Protein AF-A0AAD9IRI0-F1 (afdb_monomer)

Secondary structure (DSSP, 8-state):
--EEEEEEEEEEETTEEEEEEEEESS--EEEEEEEETTSS-EEEEEEEP-------SSS---EEEEEEEEE-S-TT-SEEEEEEEEEETTEEEEEEEEEEE--SS--------------

pLDDT: mean 76.03, std 18.6, range [31.56, 94.25]

Foldseek 3Di:
DKDQPDDWDWDDDQQKIKTWGWI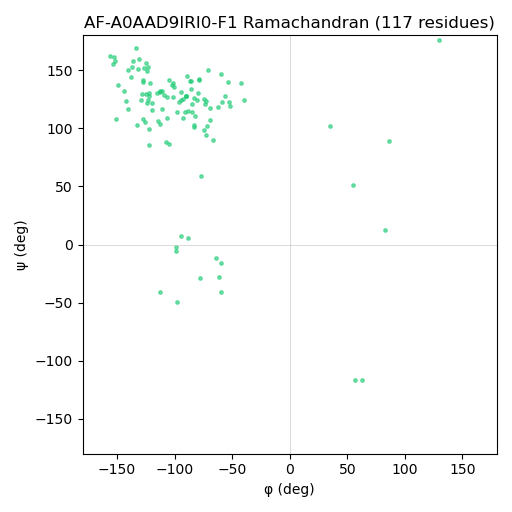WDLFFWKKKKKDQPPDPQIDIDIGGQDDDDDDDPDDDTDIGTDIDMDGHSDSPGQKMKMKMWTDDVPDTDDIDIFIDGDDVPDDDDDTDDDPDDDD

Nearest PDB structures (foldseek):
  8oe0-assembly1_D  TM=6.753E-01  e=1.415E+00  Mus musculus
  7qfa-assembly1_A  TM=5.505E-01  e=4.635E-01  Homo sapiens
  2eef-assembly1_A  TM=4.971E-01  e=8.316E-01  Homo sapiens
  8odz-assembly1_D  TM=5.756E-01  e=2.977E+00  Mus musculus
  6ugk-assembly1_A  TM=3.706E-01  e=2.977E+00  Homo sapiens

Radius of gyration: 15.08 Å; Cα contacts (8 Å, |Δi|>4): 234; chains: 1; bounding box: 39×26×45 Å

Solvent-accessible surface area (backbone atoms only — not comparable to full-atom values): 7356 Å² total; per-residue (Å²): 133,63,44,70,79,40,81,71,49,76,41,82,55,80,61,28,34,40,34,40,43,37,33,36,43,84,60,44,35,32,40,41,36,31,25,39,65,96,59,92,53,62,39,76,46,77,47,73,49,83,85,73,92,75,86,59,88,82,88,64,78,47,70,48,78,50,76,50,77,47,78,47,67,56,65,82,46,61,36,36,35,36,37,38,36,38,19,42,82,90,44,78,74,49,72,52,76,47,70,45,77,50,60,96,68,84,77,88,80,79,85,70,88,77,87,75,88,79,133

Organism: NCBI:txid53620

Structure (mmCIF, N/CA/C/O backbone):
data_AF-A0AAD9IRI0-F1
#
_entry.id   AF-A0AAD9IRI0-F1
#
loop_
_atom_site.group_PDB
_atom_site.id
_atom_site.type_symbol
_atom_site.label_atom_id
_atom_site.label_alt_id
_atom_site.label_comp_id
_atom_site.label_asym_id
_atom_site.label_entity_id
_atom_site.label_seq_id
_atom_site.pdbx_PDB_ins_code
_atom_site.Cartn_x
_atom_site.Cartn_y
_atom_site.Cartn_z
_atom_site.occupancy
_atom_site.B_iso_or_equiv
_atom_site.auth_seq_id
_atom_site.auth_comp_id
_atom_site.auth_asym_id
_atom_site.auth_atom_id
_atom_site.pdbx_PDB_model_num
ATOM 1 N N . ILE A 1 1 ? 17.630 6.047 -11.409 1.00 59.53 1 ILE A N 1
ATOM 2 C CA . ILE A 1 1 ? 17.131 6.269 -10.040 1.00 59.53 1 ILE A CA 1
ATOM 3 C C . ILE A 1 1 ? 15.657 5.972 -10.134 1.00 59.53 1 ILE A C 1
ATOM 5 O O . ILE A 1 1 ? 14.980 6.664 -10.890 1.00 59.53 1 ILE A O 1
ATOM 9 N N . ASP A 1 2 ? 15.252 4.872 -9.516 1.00 68.31 2 ASP A N 1
ATOM 10 C CA . ASP A 1 2 ? 13.871 4.403 -9.490 1.00 68.31 2 ASP A CA 1
ATOM 11 C C . ASP A 1 2 ? 13.214 5.030 -8.275 1.00 68.31 2 ASP A C 1
ATOM 13 O O . ASP A 1 2 ? 13.792 4.998 -7.187 1.00 68.31 2 ASP A O 1
ATOM 17 N N . ASP A 1 3 ? 12.070 5.671 -8.476 1.00 77.44 3 ASP A N 1
ATOM 18 C CA . ASP A 1 3 ? 11.540 6.568 -7.457 1.00 77.44 3 ASP A CA 1
ATOM 19 C C . ASP A 1 3 ? 10.021 6.707 -7.528 1.00 77.44 3 ASP A C 1
ATOM 21 O O . ASP A 1 3 ? 9.392 6.542 -8.586 1.00 77.44 3 ASP A O 1
ATOM 25 N N . PHE A 1 4 ? 9.448 7.063 -6.383 1.00 72.44 4 PHE A N 1
ATOM 26 C CA . PHE A 1 4 ? 8.132 7.667 -6.308 1.00 72.44 4 PHE A CA 1
ATOM 27 C C . PHE A 1 4 ? 8.266 9.113 -6.780 1.00 72.44 4 PHE A C 1
ATOM 29 O O . PHE A 1 4 ? 8.674 9.997 -6.036 1.00 72.44 4 PHE A O 1
ATOM 36 N N . ASN A 1 5 ? 7.919 9.365 -8.043 1.00 76.69 5 ASN A N 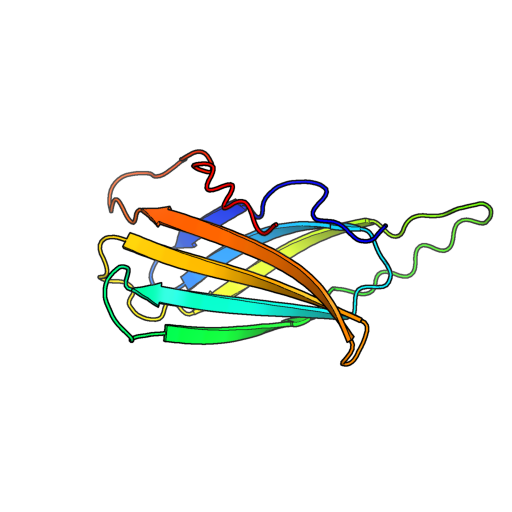1
ATOM 37 C CA . ASN A 1 5 ? 7.943 10.721 -8.594 1.00 76.69 5 ASN A CA 1
ATOM 38 C C . ASN A 1 5 ? 6.965 11.648 -7.842 1.00 76.69 5 ASN A C 1
ATOM 40 O O . ASN A 1 5 ? 7.153 12.864 -7.827 1.00 76.69 5 ASN A O 1
ATOM 44 N N . GLN A 1 6 ? 5.901 11.070 -7.273 1.00 80.69 6 GLN A N 1
ATOM 45 C CA . GLN A 1 6 ? 4.991 11.680 -6.304 1.00 80.69 6 GLN A CA 1
ATOM 46 C C . GLN A 1 6 ? 4.629 10.636 -5.242 1.00 80.69 6 GLN A C 1
ATOM 48 O O . GLN A 1 6 ? 4.562 9.441 -5.554 1.00 80.69 6 GLN A O 1
ATOM 53 N N . ASP A 1 7 ? 4.349 11.095 -4.020 1.00 82.19 7 ASP A N 1
ATOM 54 C CA . ASP A 1 7 ? 3.823 10.239 -2.955 1.00 82.19 7 ASP A CA 1
ATOM 55 C C . ASP A 1 7 ? 2.556 9.504 -3.436 1.00 82.19 7 ASP A C 1
ATOM 57 O O . ASP A 1 7 ? 1.709 10.111 -4.104 1.00 82.19 7 ASP A O 1
ATOM 61 N N . PRO A 1 8 ? 2.380 8.215 -3.095 1.00 85.81 8 PRO A N 1
ATOM 62 C CA . PRO A 1 8 ? 1.156 7.495 -3.420 1.00 85.81 8 PRO A CA 1
ATOM 63 C C . PRO A 1 8 ? -0.083 8.169 -2.814 1.00 85.81 8 PRO A C 1
ATOM 65 O O . PRO A 1 8 ? -0.206 8.309 -1.597 1.00 85.81 8 PRO A O 1
ATOM 68 N N . GLU A 1 9 ? -1.049 8.539 -3.655 1.00 89.25 9 GLU A N 1
ATOM 69 C CA . GLU A 1 9 ? -2.314 9.102 -3.175 1.00 89.25 9 GLU A CA 1
ATOM 70 C C . GLU A 1 9 ? -3.284 7.970 -2.830 1.00 89.25 9 GLU A C 1
ATOM 72 O O . GLU A 1 9 ? -3.753 7.255 -3.719 1.00 89.25 9 GLU A O 1
ATOM 77 N N . VAL A 1 10 ? -3.632 7.830 -1.550 1.00 88.94 10 VAL A N 1
ATOM 78 C CA . VAL A 1 10 ? -4.577 6.813 -1.069 1.00 88.94 10 VAL A CA 1
ATOM 79 C C . VAL A 1 10 ? -5.953 7.427 -0.828 1.00 88.94 10 VAL A C 1
ATOM 81 O O . VAL A 1 10 ? -6.102 8.390 -0.075 1.00 88.94 10 VAL A O 1
ATOM 84 N N . LYS A 1 11 ? -6.988 6.834 -1.427 1.00 88.94 11 LYS A N 1
ATOM 85 C CA . LYS A 1 11 ? -8.396 7.189 -1.221 1.00 88.94 11 LYS A CA 1
ATOM 86 C C . LYS A 1 11 ? -9.175 5.973 -0.750 1.00 88.94 11 LYS A C 1
ATOM 88 O O . LYS A 1 11 ? -9.213 4.946 -1.419 1.00 88.94 11 LYS A O 1
ATOM 93 N N . ILE A 1 12 ? -9.837 6.105 0.391 1.00 88.06 12 ILE A N 1
ATOM 94 C CA . ILE A 1 12 ? -10.667 5.042 0.957 1.00 88.06 12 ILE A CA 1
ATOM 95 C C . ILE A 1 12 ? -12.054 5.076 0.312 1.00 88.06 12 ILE A C 1
ATOM 97 O O . ILE A 1 12 ? -12.718 6.114 0.316 1.00 88.06 12 ILE A O 1
ATOM 101 N N . LYS A 1 13 ? -12.501 3.941 -0.231 1.00 85.75 13 LYS A N 1
ATOM 102 C CA . LYS A 1 13 ? -13.836 3.760 -0.809 1.00 85.75 13 LYS A CA 1
ATOM 103 C C . LYS A 1 13 ? -14.458 2.465 -0.302 1.00 85.75 13 LYS A C 1
ATOM 105 O O . LYS A 1 13 ? -14.137 1.380 -0.780 1.00 85.75 13 LYS A O 1
ATOM 110 N N . GLY A 1 14 ? -15.382 2.594 0.648 1.00 85.06 14 GLY A N 1
ATOM 111 C CA . GLY A 1 14 ? -16.058 1.447 1.251 1.00 85.06 14 GLY A CA 1
ATOM 112 C C . GLY A 1 14 ? -15.071 0.540 1.986 1.00 85.06 14 GLY A C 1
ATOM 113 O O . GLY A 1 14 ? -14.449 0.959 2.958 1.00 85.06 14 GLY A O 1
ATOM 114 N N . ASP A 1 15 ? -14.938 -0.694 1.513 1.00 87.38 15 ASP A N 1
ATOM 115 C CA . ASP A 1 15 ? -14.062 -1.738 2.051 1.00 87.38 15 ASP A CA 1
ATOM 116 C C . ASP A 1 15 ? -12.684 -1.811 1.366 1.00 87.38 15 ASP A C 1
ATOM 118 O 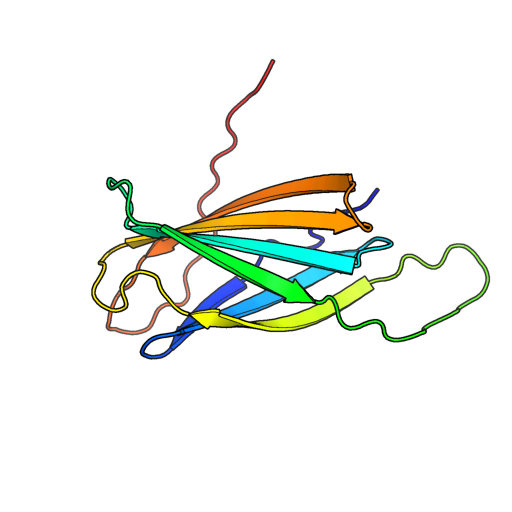O . ASP A 1 15 ? -11.900 -2.723 1.641 1.00 87.38 15 ASP A O 1
ATOM 122 N N . LYS A 1 16 ? -12.369 -0.856 0.479 1.00 90.50 16 LYS A N 1
ATOM 123 C CA . LYS A 1 16 ? -11.143 -0.844 -0.332 1.00 90.50 16 LYS A CA 1
ATOM 124 C C . LYS A 1 16 ? -10.415 0.496 -0.283 1.00 90.50 16 LYS A C 1
ATOM 126 O O . LYS A 1 16 ? -11.001 1.543 -0.001 1.00 90.50 16 LYS A O 1
ATOM 131 N N . ALA A 1 17 ? -9.131 0.460 -0.620 1.00 90.62 17 ALA A N 1
ATOM 132 C CA . ALA A 1 17 ? -8.319 1.629 -0.931 1.00 90.62 17 ALA A CA 1
ATOM 133 C C . ALA A 1 17 ? -8.051 1.689 -2.438 1.00 90.62 17 ALA A C 1
ATOM 135 O O . ALA A 1 17 ? -7.547 0.734 -3.028 1.00 90.62 17 ALA A O 1
ATOM 136 N N . GLU A 1 18 ? -8.360 2.825 -3.055 1.00 92.75 18 GLU A N 1
ATOM 137 C CA . GLU A 1 18 ? -7.839 3.199 -4.366 1.00 92.75 18 GLU A CA 1
ATOM 138 C C . GLU A 1 18 ? -6.540 3.975 -4.181 1.00 92.75 18 GLU A C 1
ATOM 140 O O . GLU A 1 18 ? -6.498 4.953 -3.436 1.00 92.75 18 GLU A O 1
ATOM 145 N N . ILE A 1 19 ? -5.489 3.546 -4.868 1.00 91.69 19 ILE A N 1
ATOM 146 C CA . ILE A 1 19 ? -4.151 4.110 -4.731 1.00 91.69 19 ILE A CA 1
ATOM 147 C C . ILE A 1 19 ? -3.682 4.564 -6.103 1.00 91.69 19 ILE A C 1
ATOM 149 O O . ILE A 1 19 ? -3.632 3.762 -7.039 1.00 91.69 19 ILE A O 1
ATOM 153 N N . LYS A 1 20 ? -3.362 5.852 -6.233 1.00 90.62 20 LYS A N 1
ATOM 154 C CA . LYS A 1 20 ? -2.747 6.400 -7.440 1.00 90.62 20 LYS A CA 1
ATOM 155 C C . LYS A 1 20 ? -1.232 6.381 -7.277 1.00 90.62 20 LYS A C 1
ATOM 157 O O . LYS A 1 20 ? -0.702 6.946 -6.325 1.00 90.62 20 LYS A O 1
ATOM 162 N N . PHE A 1 21 ? -0.554 5.753 -8.228 1.00 88.25 21 PHE A N 1
ATOM 163 C CA . PHE A 1 21 ? 0.899 5.694 -8.286 1.00 88.25 21 PHE A CA 1
ATOM 164 C C . PHE A 1 21 ? 1.412 6.550 -9.435 1.00 88.25 21 PHE A C 1
ATOM 166 O O . PHE A 1 21 ? 0.988 6.365 -10.576 1.00 88.25 21 PHE A O 1
ATOM 173 N N . HIS A 1 22 ? 2.367 7.430 -9.134 1.00 87.44 22 HIS A N 1
ATOM 174 C CA . HIS A 1 22 ? 3.170 8.129 -10.128 1.00 87.44 22 HIS A CA 1
ATOM 175 C C . HIS A 1 22 ? 4.650 7.826 -9.868 1.00 87.44 22 HIS A C 1
ATOM 177 O O . HIS A 1 22 ? 5.263 8.379 -8.958 1.00 87.44 22 HIS A O 1
ATOM 183 N N . ILE A 1 23 ? 5.211 6.888 -10.631 1.00 85.44 23 ILE A N 1
ATOM 184 C CA . ILE A 1 23 ? 6.510 6.254 -10.341 1.00 85.44 23 ILE A CA 1
ATOM 185 C C . ILE A 1 23 ? 7.372 6.146 -11.599 1.00 85.44 2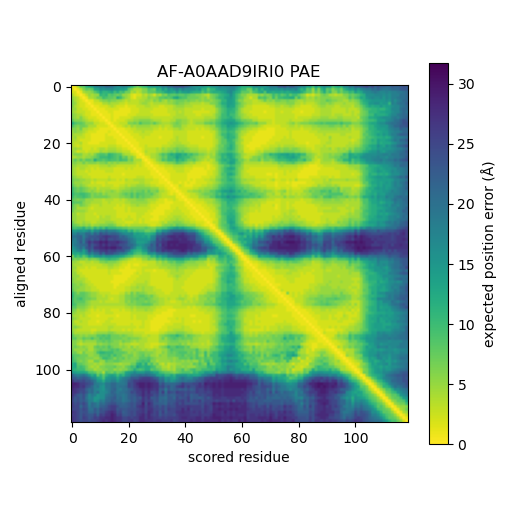3 ILE A C 1
ATOM 187 O O . ILE A 1 23 ? 6.851 6.143 -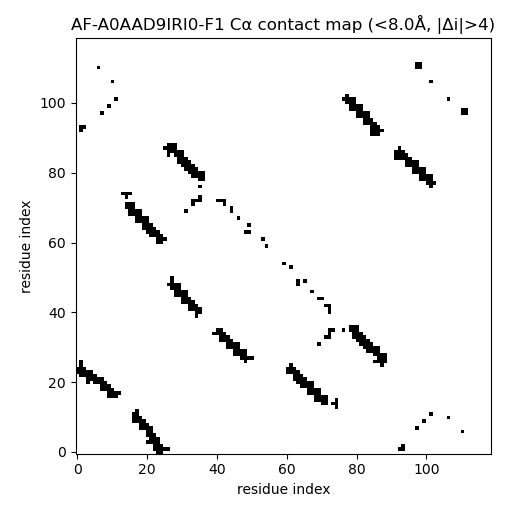12.718 1.00 85.44 23 ILE A O 1
ATOM 191 N N . SER A 1 24 ? 8.688 6.024 -11.433 1.00 82.06 24 SER A N 1
ATOM 192 C CA . SER A 1 24 ? 9.616 5.770 -12.540 1.00 82.06 24 SER A CA 1
ATOM 193 C C . SER A 1 24 ? 10.597 4.633 -12.258 1.00 82.06 24 SER A C 1
ATOM 195 O O . SER A 1 24 ? 10.926 4.363 -11.106 1.00 82.06 24 SER A O 1
ATOM 197 N N . GLY A 1 25 ? 11.041 3.954 -13.323 1.00 76.19 25 GLY A N 1
ATOM 198 C CA . GLY A 1 25 ? 12.022 2.862 -13.254 1.00 76.19 25 GLY A CA 1
ATOM 199 C C . GLY A 1 25 ? 11.598 1.585 -13.993 1.00 76.19 25 GLY A C 1
ATOM 200 O O . GLY A 1 25 ? 10.475 1.513 -14.504 1.00 76.19 25 GLY A O 1
ATOM 201 N N . PRO A 1 26 ? 12.455 0.551 -14.066 1.00 72.88 26 PRO A N 1
ATOM 202 C CA . PRO A 1 26 ? 12.131 -0.763 -14.624 1.00 72.88 26 PRO A CA 1
ATOM 203 C C . PRO A 1 26 ? 11.299 -1.590 -13.625 1.00 72.88 26 PRO A C 1
ATOM 205 O O . PRO A 1 26 ? 11.681 -2.658 -13.177 1.00 72.88 26 PRO A O 1
ATOM 208 N N . LEU A 1 27 ? 10.142 -1.070 -13.227 1.00 80.19 27 LEU A N 1
ATOM 209 C CA . LEU A 1 27 ? 9.348 -1.635 -12.138 1.00 80.19 27 LEU A CA 1
ATOM 210 C C . LEU A 1 27 ? 8.428 -2.751 -12.624 1.00 80.19 27 LEU A C 1
ATOM 212 O O . LEU A 1 27 ? 7.787 -2.639 -13.671 1.00 80.19 27 LEU A O 1
ATOM 216 N N . THR A 1 28 ? 8.305 -3.803 -11.816 1.00 81.88 28 THR A N 1
ATOM 217 C CA . THR A 1 28 ? 7.451 -4.961 -12.131 1.00 81.88 28 THR A CA 1
ATOM 218 C C . THR A 1 28 ? 6.258 -5.074 -11.190 1.00 81.88 28 THR A C 1
ATOM 220 O O . THR A 1 28 ? 5.139 -5.361 -11.628 1.00 81.88 28 THR A O 1
ATOM 223 N N . ARG A 1 29 ? 6.464 -4.822 -9.894 1.00 89.00 29 ARG A N 1
ATOM 224 C CA . ARG A 1 29 ? 5.416 -4.920 -8.875 1.00 89.00 29 ARG A CA 1
ATOM 225 C C . ARG A 1 29 ? 5.661 -3.978 -7.707 1.00 89.00 29 ARG A C 1
ATOM 227 O O . ARG A 1 29 ? 6.792 -3.590 -7.422 1.00 89.00 29 ARG A O 1
ATOM 234 N N . ILE A 1 30 ? 4.578 -3.675 -7.009 1.00 90.06 30 ILE A N 1
ATOM 235 C CA . ILE A 1 30 ? 4.567 -2.931 -5.756 1.00 90.06 30 ILE A CA 1
ATOM 236 C C . ILE A 1 30 ? 3.899 -3.824 -4.718 1.00 90.06 30 ILE A C 1
ATOM 238 O O . ILE A 1 30 ? 2.801 -4.327 -4.959 1.00 90.06 30 ILE A O 1
ATOM 242 N N . LYS A 1 31 ? 4.544 -4.040 -3.574 1.00 93.19 31 LYS A N 1
ATOM 243 C CA . LYS A 1 31 ? 3.848 -4.576 -2.404 1.00 93.19 31 LYS A CA 1
ATOM 244 C C . LYS A 1 31 ? 3.228 -3.416 -1.645 1.00 93.19 31 LYS A C 1
ATOM 246 O O . LYS A 1 31 ? 3.884 -2.398 -1.438 1.00 93.19 31 LYS A O 1
ATOM 251 N N . VAL A 1 32 ? 1.974 -3.585 -1.263 1.00 93.31 32 VAL A N 1
ATOM 252 C CA . VAL A 1 32 ? 1.221 -2.640 -0.449 1.00 93.31 32 VAL A CA 1
ATOM 253 C C . VAL A 1 32 ? 0.816 -3.375 0.810 1.00 93.31 32 VAL A C 1
ATOM 255 O O . VAL A 1 32 ? 0.055 -4.335 0.741 1.00 93.31 32 VAL A O 1
ATOM 258 N N . GLU A 1 33 ? 1.320 -2.946 1.952 1.00 93.31 33 GLU A N 1
ATOM 259 C CA . GLU A 1 33 ? 0.817 -3.389 3.247 1.00 93.31 33 GLU A CA 1
ATOM 260 C C . GLU A 1 33 ? -0.061 -2.295 3.815 1.00 93.31 33 GLU A C 1
ATOM 262 O O . GLU A 1 33 ? 0.275 -1.116 3.718 1.00 93.31 33 GLU A O 1
ATOM 267 N N . ASN A 1 34 ? -1.193 -2.681 4.389 1.00 91.69 34 ASN A N 1
ATOM 268 C CA . ASN A 1 34 ? -1.985 -1.773 5.189 1.00 91.69 34 ASN A CA 1
ATOM 269 C C . ASN A 1 34 ? -2.302 -2.391 6.548 1.00 91.69 34 ASN A C 1
ATOM 271 O O . ASN A 1 34 ? -2.745 -3.535 6.633 1.00 91.69 34 ASN A O 1
ATOM 275 N N . CYS A 1 35 ? -2.039 -1.618 7.597 1.00 90.88 35 CYS A N 1
ATOM 276 C CA . CYS A 1 35 ? -2.153 -2.023 8.991 1.00 90.88 35 CYS A CA 1
ATOM 277 C C . CYS A 1 35 ? -3.079 -1.082 9.756 1.00 90.88 35 CYS A C 1
ATOM 279 O O . CYS A 1 35 ? -3.117 0.118 9.477 1.00 90.88 35 CYS A O 1
ATOM 281 N N . VAL A 1 36 ? -3.770 -1.592 10.774 1.00 89.31 36 VAL A N 1
ATOM 282 C CA . VAL A 1 36 ? -4.460 -0.725 11.740 1.00 89.31 36 VAL A CA 1
ATOM 283 C C . VAL A 1 36 ? -3.417 -0.083 12.653 1.00 89.31 36 VAL A C 1
ATOM 285 O O . VAL A 1 36 ? -2.673 -0.790 13.335 1.00 89.31 36 VAL A O 1
ATOM 288 N N . GLU A 1 37 ? -3.365 1.255 12.668 1.00 84.38 37 GLU A N 1
ATOM 289 C CA . GLU A 1 37 ? -2.377 2.009 13.456 1.00 84.38 37 GLU A CA 1
ATOM 290 C C . GLU A 1 37 ? -2.453 1.615 14.942 1.00 84.38 37 GLU A C 1
ATOM 292 O O . GLU A 1 37 ? -3.524 1.652 15.551 1.00 84.38 37 GLU A O 1
ATOM 297 N N . GLY A 1 38 ? -1.306 1.251 15.527 1.00 82.00 38 GLY A N 1
ATOM 298 C CA . GLY A 1 38 ? -1.210 0.831 16.930 1.00 82.00 38 GLY A CA 1
ATOM 299 C C . GLY A 1 38 ? -1.558 -0.638 17.192 1.00 82.00 38 GLY A C 1
ATOM 300 O O . GLY A 1 38 ? -1.724 -1.012 18.351 1.00 82.00 38 GLY A O 1
ATOM 301 N N . THR A 1 39 ? -1.670 -1.470 16.151 1.00 86.94 39 THR A N 1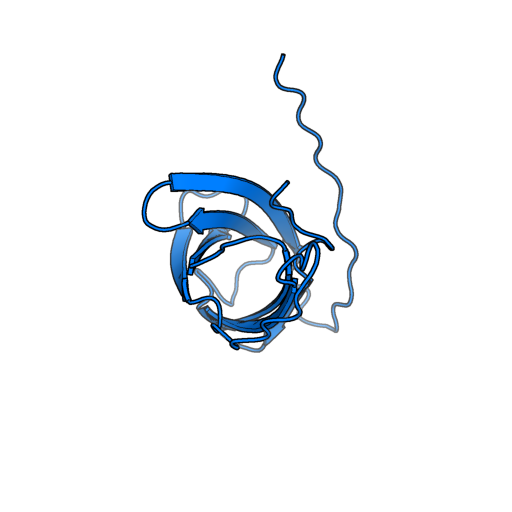
ATOM 302 C CA . THR A 1 39 ? -1.893 -2.921 16.272 1.00 86.94 39 THR A CA 1
ATOM 303 C C . THR A 1 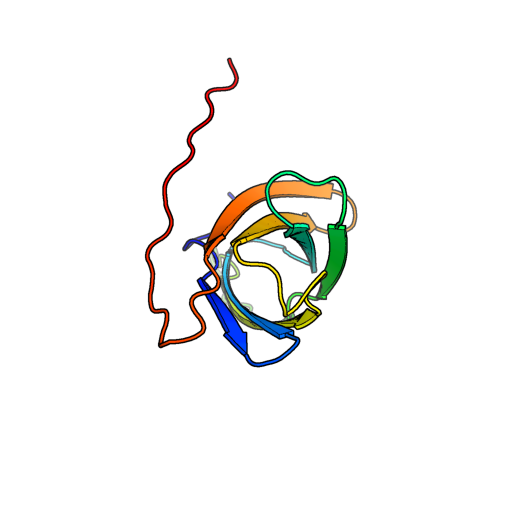39 ? -0.954 -3.711 15.354 1.00 86.94 39 THR A C 1
ATOM 305 O O . THR A 1 39 ? -0.337 -3.140 14.460 1.00 86.94 39 THR A O 1
ATOM 308 N N . GLU A 1 40 ? -0.907 -5.033 15.529 1.00 87.75 40 GLU A N 1
ATOM 309 C CA . GLU A 1 40 ? -0.202 -5.967 14.631 1.00 87.75 40 GLU A CA 1
ATOM 310 C C . GLU A 1 40 ? -1.083 -6.459 13.462 1.00 87.75 40 GLU A C 1
ATOM 312 O O . GLU A 1 40 ? -0.690 -7.339 12.698 1.00 87.75 40 GLU A O 1
ATOM 317 N N . THR A 1 41 ? -2.301 -5.925 13.317 1.00 90.62 41 THR A N 1
ATOM 318 C CA . THR A 1 41 ? -3.245 -6.384 12.290 1.00 90.62 41 THR A CA 1
ATOM 319 C C . THR A 1 41 ? -2.915 -5.722 10.958 1.00 90.62 41 THR A C 1
ATOM 321 O O . THR A 1 41 ? -3.143 -4.520 10.799 1.00 90.62 41 THR A O 1
ATOM 324 N N . CYS A 1 42 ? -2.426 -6.512 10.001 1.00 92.38 42 CYS A N 1
ATOM 325 C CA . CYS A 1 42 ? -2.008 -6.053 8.678 1.00 92.38 42 CYS A CA 1
ATOM 326 C C . CYS A 1 42 ? -2.491 -6.991 7.566 1.00 92.38 42 CYS A C 1
ATOM 328 O O . CYS A 1 42 ? -2.636 -8.197 7.771 1.00 92.38 42 CYS A O 1
ATOM 330 N N . VAL A 1 43 ? -2.679 -6.446 6.364 1.00 93.38 43 VAL A N 1
ATOM 331 C CA . VAL A 1 43 ? -2.818 -7.227 5.130 1.00 93.38 43 VAL A CA 1
ATOM 332 C C . VAL A 1 43 ? -1.828 -6.717 4.092 1.00 93.38 43 VAL A C 1
ATOM 334 O O . VAL A 1 43 ? -1.619 -5.511 3.960 1.00 93.38 43 VAL A O 1
ATOM 337 N N . THR A 1 44 ? -1.220 -7.639 3.350 1.00 94.06 44 THR A N 1
ATOM 338 C CA . THR A 1 44 ? -0.286 -7.319 2.270 1.00 94.06 44 THR A CA 1
ATOM 339 C C . THR A 1 44 ? -0.857 -7.768 0.935 1.00 94.06 44 THR A C 1
ATOM 341 O O . THR A 1 44 ? -1.238 -8.925 0.766 1.00 94.06 44 THR A O 1
ATOM 344 N N . GLU A 1 45 ? -0.841 -6.874 -0.045 1.00 94.25 45 GLU A N 1
ATOM 345 C CA . GLU A 1 45 ? -1.231 -7.152 -1.419 1.00 94.25 45 GLU A CA 1
ATOM 346 C C . GLU A 1 45 ? -0.111 -6.820 -2.400 1.00 94.25 45 GLU A C 1
ATOM 348 O O . GLU A 1 45 ? 0.753 -5.980 -2.150 1.00 94.25 45 GLU A O 1
ATOM 353 N N . THR A 1 46 ? -0.110 -7.509 -3.541 1.00 93.69 46 THR A N 1
ATOM 354 C CA . THR A 1 46 ? 0.850 -7.262 -4.620 1.00 93.69 46 THR A CA 1
ATOM 355 C C . THR A 1 46 ? 0.139 -6.647 -5.814 1.00 93.69 46 THR A C 1
ATOM 357 O O . THR A 1 46 ? -0.681 -7.291 -6.466 1.00 93.69 46 THR A O 1
ATOM 360 N N . VAL A 1 47 ? 0.515 -5.416 -6.142 1.00 91.44 47 VAL A N 1
ATOM 361 C CA . VAL A 1 47 ? 0.049 -4.676 -7.311 1.00 91.44 47 VAL A CA 1
ATOM 362 C C . VAL A 1 47 ? 1.041 -4.884 -8.451 1.00 91.44 47 VAL A C 1
ATOM 364 O O . VAL A 1 47 ? 2.231 -4.603 -8.313 1.00 91.44 47 VAL A O 1
ATOM 367 N N . LYS A 1 48 ? 0.566 -5.371 -9.600 1.00 90.88 48 LYS A N 1
ATOM 368 C CA . LYS A 1 48 ? 1.388 -5.469 -10.815 1.00 90.88 48 LYS A CA 1
ATOM 369 C C . LYS A 1 48 ? 1.467 -4.105 -11.493 1.00 90.88 48 LYS A C 1
ATOM 371 O O . LYS A 1 48 ? 0.433 -3.482 -11.729 1.00 90.88 48 LYS A O 1
ATOM 376 N N . VAL A 1 49 ? 2.676 -3.665 -11.834 1.00 86.06 49 VAL A N 1
ATOM 377 C CA . VAL A 1 49 ? 2.866 -2.418 -12.582 1.00 86.06 49 VAL A CA 1
ATOM 378 C C . VAL A 1 49 ? 2.461 -2.668 -14.039 1.00 86.06 49 VAL A C 1
ATOM 380 O O . VAL A 1 49 ? 2.957 -3.616 -14.656 1.00 86.06 49 VAL A O 1
ATOM 383 N N . PRO A 1 50 ? 1.543 -1.871 -14.612 1.00 83.06 50 PRO A N 1
ATOM 384 C CA . PRO A 1 50 ? 1.092 -2.074 -15.979 1.00 83.06 50 PRO A CA 1
ATOM 385 C C . PRO A 1 50 ? 2.223 -1.747 -16.954 1.00 83.06 50 PRO A C 1
ATOM 387 O O . PRO A 1 50 ? 2.542 -0.582 -17.188 1.00 83.06 50 PRO A O 1
ATOM 390 N N . GLN A 1 51 ? 2.812 -2.774 -17.561 1.00 71.81 51 GLN A N 1
ATOM 391 C CA . GLN A 1 51 ? 3.847 -2.593 -18.572 1.00 71.81 51 GLN A CA 1
ATOM 392 C C . GLN A 1 51 ? 3.225 -2.075 -19.873 1.00 71.81 51 GLN A C 1
ATOM 394 O O . GLN A 1 51 ? 2.745 -2.841 -20.706 1.00 71.81 51 GLN A O 1
ATOM 399 N N . LYS A 1 52 ? 3.217 -0.751 -20.057 1.00 62.59 52 LYS A N 1
ATOM 400 C CA . LYS A 1 52 ? 3.004 -0.142 -21.374 1.00 62.59 52 LYS A CA 1
ATOM 401 C C . LYS A 1 52 ? 4.360 0.065 -22.032 1.00 62.59 52 LYS A C 1
ATOM 403 O O . LYS A 1 52 ? 5.168 0.867 -21.575 1.00 62.59 52 LYS A O 1
ATOM 408 N N . THR A 1 53 ? 4.599 -0.648 -23.124 1.00 49.91 53 THR A N 1
ATOM 409 C CA . THR A 1 53 ? 5.808 -0.537 -23.940 1.00 49.91 53 THR A CA 1
ATOM 410 C C . THR A 1 53 ? 5.842 0.839 -24.616 1.00 49.91 53 THR A C 1
ATOM 412 O O . THR A 1 53 ? 5.312 1.021 -25.708 1.00 49.91 53 THR A O 1
ATOM 415 N N . ARG A 1 54 ? 6.434 1.852 -23.974 1.00 45.72 54 ARG A N 1
ATOM 416 C CA . ARG A 1 54 ? 6.824 3.103 -24.643 1.00 45.72 54 ARG A CA 1
ATOM 417 C C . ARG A 1 54 ? 8.341 3.125 -24.773 1.00 45.72 54 ARG A C 1
ATOM 419 O O . ARG A 1 54 ? 9.052 3.610 -23.904 1.00 45.72 54 ARG A O 1
ATOM 426 N N . ILE A 1 55 ? 8.819 2.549 -25.873 1.00 46.31 55 ILE A N 1
ATOM 427 C CA . ILE A 1 55 ? 10.207 2.679 -26.310 1.00 46.31 55 ILE A CA 1
ATOM 428 C C . ILE A 1 55 ? 10.293 4.003 -27.062 1.00 46.31 55 ILE A C 1
ATOM 430 O O . ILE A 1 55 ? 9.868 4.095 -28.211 1.00 46.31 55 ILE A O 1
ATOM 434 N N . THR A 1 56 ? 10.841 5.029 -26.429 1.00 45.06 56 THR A N 1
ATOM 435 C CA . THR A 1 56 ? 11.460 6.130 -27.171 1.00 45.06 56 THR A CA 1
ATOM 436 C C . THR A 1 56 ? 12.984 5.903 -27.113 1.00 45.06 56 THR A C 1
ATOM 438 O O . THR A 1 56 ? 13.522 5.375 -26.137 1.00 45.06 56 THR A O 1
ATOM 441 N N . ARG A 1 57 ? 13.695 6.134 -28.216 1.00 50.31 57 ARG A N 1
ATOM 442 C CA . ARG A 1 57 ? 15.162 6.039 -28.238 1.00 50.31 57 ARG A CA 1
ATOM 443 C C . ARG A 1 57 ? 15.719 7.322 -27.622 1.00 50.31 57 ARG A C 1
ATOM 445 O O . ARG A 1 57 ? 15.168 8.382 -27.882 1.00 50.31 57 ARG A O 1
ATOM 452 N N . GLU A 1 58 ? 16.796 7.168 -26.852 1.00 47.53 58 GLU A N 1
ATOM 453 C CA . GLU A 1 58 ? 17.558 8.205 -26.132 1.00 47.53 58 GLU A CA 1
ATOM 454 C C . GLU A 1 58 ? 16.995 8.550 -24.736 1.00 47.53 58 GLU A C 1
ATOM 456 O O . GLU A 1 58 ? 16.158 9.420 -24.541 1.00 47.53 58 GLU A O 1
ATOM 461 N N . THR A 1 59 ? 17.484 7.809 -23.733 1.00 51.00 59 THR A N 1
ATOM 462 C CA . THR A 1 59 ? 17.282 8.023 -22.282 1.00 51.00 59 THR A CA 1
ATOM 463 C C . THR A 1 59 ? 15.826 8.105 -21.814 1.00 51.00 59 THR A C 1
ATOM 465 O O . THR A 1 59 ? 15.419 9.013 -21.091 1.00 51.00 59 THR A O 1
ATOM 468 N N . VAL A 1 60 ? 15.017 7.122 -22.192 1.00 53.94 60 VAL A N 1
ATOM 469 C CA . VAL A 1 60 ? 13.611 7.087 -21.785 1.00 53.94 60 VAL A CA 1
ATOM 470 C C . VAL A 1 60 ? 13.487 6.479 -20.410 1.00 53.94 60 VAL A C 1
ATOM 472 O O . VAL A 1 60 ? 13.531 5.265 -20.234 1.00 53.94 60 VAL A O 1
ATOM 475 N N . ARG A 1 61 ? 13.319 7.352 -19.420 1.00 63.69 61 ARG A N 1
ATOM 476 C CA . ARG A 1 61 ? 12.768 6.942 -18.134 1.00 63.69 61 ARG A CA 1
ATOM 477 C C . ARG A 1 61 ? 11.353 6.433 -18.375 1.00 63.69 61 ARG A C 1
ATOM 479 O O . ARG A 1 61 ? 10.492 7.185 -18.833 1.00 63.69 61 ARG A O 1
ATOM 486 N N . THR A 1 62 ? 11.112 5.167 -18.063 1.00 72.75 62 THR A N 1
ATOM 487 C CA . THR A 1 62 ? 9.753 4.634 -18.023 1.00 72.75 62 THR A CA 1
ATOM 488 C C . THR A 1 62 ? 9.043 5.255 -16.832 1.00 72.75 62 THR A C 1
ATOM 490 O O . THR A 1 62 ? 9.479 5.087 -15.694 1.00 72.75 62 THR A O 1
ATOM 493 N N . VAL A 1 63 ? 7.978 6.004 -17.107 1.00 77.94 63 VAL A N 1
ATOM 494 C CA . VAL A 1 63 ? 7.111 6.609 -16.095 1.00 77.94 63 VAL A CA 1
ATOM 495 C C . VAL A 1 63 ? 5.761 5.914 -16.151 1.00 77.94 63 VAL A C 1
ATOM 497 O O . VAL A 1 63 ? 5.182 5.758 -17.229 1.00 77.94 63 VAL A O 1
ATOM 500 N N . TYR A 1 64 ? 5.260 5.522 -14.988 1.00 82.56 64 TYR A N 1
ATOM 501 C CA . TYR A 1 64 ? 3.944 4.929 -14.824 1.00 82.56 64 TYR A CA 1
ATOM 502 C C . TYR A 1 64 ? 3.050 5.889 -14.046 1.00 82.56 64 TYR A C 1
ATOM 504 O O . TYR A 1 64 ? 3.437 6.388 -12.993 1.00 82.56 64 TYR A O 1
ATOM 512 N N . ASP A 1 65 ? 1.852 6.119 -14.577 1.00 86.38 65 ASP A N 1
ATOM 513 C CA . ASP A 1 65 ? 0.749 6.795 -13.896 1.00 86.38 65 ASP A CA 1
ATOM 514 C C . ASP A 1 65 ? -0.469 5.878 -13.997 1.00 86.38 65 ASP A C 1
ATOM 516 O O . ASP A 1 65 ? -0.983 5.629 -15.096 1.00 86.38 65 ASP A O 1
ATOM 520 N N . PHE A 1 66 ? -0.844 5.267 -12.876 1.00 87.62 66 PHE A N 1
ATOM 521 C CA . PHE A 1 66 ? -1.932 4.297 -12.840 1.00 87.62 66 PHE A CA 1
ATOM 522 C C . PHE A 1 66 ? -2.605 4.230 -11.471 1.00 87.62 66 PHE A C 1
ATOM 524 O O . PHE A 1 66 ? -2.052 4.635 -10.450 1.00 87.62 66 PHE A O 1
ATOM 531 N N . MET A 1 67 ? -3.818 3.680 -11.469 1.00 91.62 67 MET A N 1
ATOM 532 C CA . MET A 1 67 ? -4.576 3.389 -10.259 1.00 91.62 67 MET A CA 1
ATOM 533 C C . MET A 1 67 ? -4.556 1.893 -9.962 1.00 91.62 67 MET A C 1
ATOM 535 O O . MET A 1 67 ? -4.685 1.071 -10.870 1.00 91.62 67 MET A O 1
ATOM 539 N N . ALA A 1 68 ? -4.452 1.557 -8.682 1.00 92.69 68 ALA A N 1
ATOM 540 C CA . ALA A 1 68 ? -4.638 0.214 -8.162 1.00 92.69 68 ALA A CA 1
ATOM 541 C C . ALA A 1 68 ? -5.704 0.214 -7.067 1.00 92.69 68 ALA A C 1
ATOM 543 O O . ALA A 1 68 ? -5.945 1.230 -6.415 1.00 92.69 68 ALA A O 1
ATOM 544 N N . THR A 1 69 ? -6.328 -0.937 -6.852 1.00 93.69 69 THR A N 1
ATOM 545 C CA . THR A 1 69 ? -7.275 -1.139 -5.758 1.00 93.69 69 THR A CA 1
ATOM 546 C C . THR A 1 69 ? -6.782 -2.284 -4.896 1.00 93.69 69 THR A C 1
ATOM 548 O O . THR A 1 69 ? -6.466 -3.342 -5.434 1.00 93.69 69 THR A O 1
ATOM 551 N N . VAL A 1 70 ? -6.739 -2.065 -3.585 1.00 92.88 70 VAL A N 1
ATOM 552 C CA . VAL A 1 70 ? -6.380 -3.075 -2.580 1.00 92.88 70 VAL A CA 1
ATOM 553 C C . VAL A 1 70 ? -7.471 -3.150 -1.514 1.00 92.88 70 VAL A C 1
ATOM 555 O O . VAL A 1 70 ? -8.178 -2.164 -1.272 1.00 92.88 70 VAL A O 1
ATOM 558 N N . ALA A 1 71 ? -7.644 -4.308 -0.889 1.00 92.25 71 ALA A N 1
ATOM 559 C CA . ALA A 1 71 ? -8.530 -4.472 0.253 1.00 92.25 71 ALA A CA 1
ATOM 560 C C . ALA A 1 71 ? -7.954 -3.787 1.499 1.00 92.25 71 ALA A C 1
ATOM 562 O O . ALA A 1 71 ? -6.739 -3.673 1.685 1.00 92.25 71 ALA A O 1
ATOM 563 N N . LEU A 1 72 ? -8.851 -3.329 2.370 1.00 91.00 72 LEU A N 1
ATOM 564 C CA . LEU A 1 72 ? -8.478 -2.824 3.685 1.00 91.00 72 LEU A CA 1
ATOM 565 C C . LEU A 1 72 ? -8.406 -3.974 4.683 1.00 91.00 72 LEU A C 1
ATOM 567 O O . LEU A 1 72 ? -9.280 -4.839 4.701 1.00 91.00 72 LEU A O 1
ATOM 571 N N . VAL A 1 73 ? -7.418 -3.923 5.570 1.00 92.75 73 VAL A N 1
ATOM 572 C CA . VAL A 1 73 ? -7.315 -4.819 6.723 1.00 92.75 73 VAL A CA 1
ATOM 573 C C . VAL A 1 73 ? -8.536 -4.690 7.633 1.00 92.75 73 VAL A C 1
ATOM 575 O O . VAL A 1 73 ? -9.081 -5.688 8.094 1.00 92.75 73 VAL A O 1
ATOM 578 N N . ASP A 1 74 ? -9.005 -3.458 7.848 1.00 88.50 74 ASP A N 1
ATOM 579 C CA . ASP A 1 74 ? -10.239 -3.165 8.563 1.00 88.50 74 ASP A CA 1
ATOM 580 C C . ASP A 1 74 ? -10.853 -1.853 8.057 1.00 88.50 74 ASP A C 1
ATOM 582 O O . ASP A 1 74 ? -10.388 -0.752 8.356 1.00 88.50 74 ASP A O 1
ATOM 586 N N . SER A 1 75 ? -11.954 -1.977 7.316 1.00 84.69 75 SER A N 1
ATOM 587 C CA . SER A 1 75 ? -12.770 -0.848 6.839 1.00 84.69 75 SER A CA 1
ATOM 588 C C . SER A 1 75 ? -13.358 0.035 7.954 1.00 84.69 75 SER A C 1
ATOM 590 O O . SER A 1 75 ? -13.814 1.148 7.689 1.00 84.69 75 SER A O 1
ATOM 592 N N . LYS A 1 76 ? -13.381 -0.445 9.204 1.00 84.56 76 LYS A N 1
ATOM 593 C CA . LYS A 1 76 ? -13.905 0.275 10.373 1.00 84.56 76 LYS A CA 1
ATOM 594 C C . LYS A 1 76 ? -12.810 0.933 11.211 1.00 84.56 76 LYS A C 1
ATOM 596 O O . LYS A 1 76 ? -13.149 1.665 12.148 1.00 84.56 76 LYS A O 1
ATOM 601 N N . ALA A 1 77 ? -11.536 0.710 10.888 1.00 85.44 77 ALA A N 1
ATOM 602 C CA . ALA A 1 77 ? -10.424 1.346 11.575 1.00 85.44 77 ALA A CA 1
ATOM 603 C C . ALA A 1 77 ? -10.512 2.876 11.467 1.00 85.44 77 ALA A C 1
ATOM 605 O O . ALA A 1 77 ? -10.962 3.430 10.467 1.00 85.44 77 ALA A O 1
ATOM 606 N N . LYS A 1 78 ? -10.063 3.588 12.507 1.00 83.94 78 LYS A N 1
ATOM 607 C CA . LYS A 1 78 ? -10.005 5.063 12.482 1.00 83.94 78 LYS A CA 1
ATOM 608 C C . LYS A 1 78 ? -8.807 5.579 11.685 1.00 83.94 78 LYS A C 1
ATOM 610 O O . LYS A 1 78 ? -8.837 6.694 11.165 1.00 83.94 78 LYS A O 1
ATOM 615 N N . ARG A 1 79 ? -7.724 4.805 11.649 1.00 85.12 79 ARG A N 1
ATOM 616 C CA . ARG A 1 79 ? -6.456 5.154 11.009 1.00 85.12 79 ARG A CA 1
ATOM 617 C C . ARG A 1 79 ? -5.788 3.890 10.496 1.00 85.12 79 ARG A C 1
ATOM 619 O O . ARG A 1 79 ? -5.763 2.883 11.203 1.00 85.12 79 ARG A O 1
ATOM 626 N N . LEU A 1 80 ? -5.256 3.978 9.286 1.00 88.56 80 LEU A N 1
ATOM 627 C CA . LEU A 1 80 ? -4.489 2.922 8.648 1.00 88.56 80 LEU A CA 1
ATOM 628 C C . LEU A 1 80 ? -3.095 3.443 8.307 1.00 88.56 80 LEU A C 1
ATOM 630 O O . LEU A 1 80 ? -2.943 4.568 7.831 1.00 88.56 80 LEU A O 1
ATOM 634 N N . LEU A 1 81 ? -2.083 2.617 8.530 1.00 90.19 81 LEU A N 1
ATOM 635 C CA . LEU A 1 81 ? -0.735 2.834 8.022 1.00 90.19 81 LEU A CA 1
ATOM 636 C C . LEU A 1 81 ? -0.594 2.040 6.726 1.00 90.19 81 LEU A C 1
ATOM 638 O O . LEU A 1 81 ? -0.786 0.830 6.745 1.00 90.19 81 LEU A O 1
ATOM 642 N N . PHE A 1 82 ? -0.266 2.713 5.627 1.00 91.00 82 PHE A N 1
ATOM 643 C CA . PHE A 1 82 ? 0.097 2.090 4.361 1.00 91.00 82 PHE A CA 1
ATOM 644 C C . PHE A 1 82 ? 1.615 2.083 4.206 1.00 91.00 82 PHE A C 1
ATOM 646 O O . PHE A 1 82 ? 2.266 3.095 4.440 1.00 91.00 82 PHE A O 1
ATOM 653 N N . SER A 1 83 ? 2.172 0.966 3.764 1.00 90.06 83 SER A N 1
ATOM 654 C CA . SER A 1 83 ? 3.586 0.831 3.428 1.00 90.06 83 SER A CA 1
ATOM 655 C C . SER A 1 83 ? 3.707 0.317 2.002 1.00 90.06 83 SER A C 1
ATOM 657 O O . SER A 1 83 ? 3.068 -0.668 1.626 1.00 90.06 83 SER A O 1
ATOM 659 N N . PHE A 1 84 ? 4.513 1.000 1.195 1.00 91.12 84 PHE A N 1
ATOM 660 C CA . PHE A 1 84 ? 4.727 0.689 -0.212 1.00 91.12 84 PHE A CA 1
ATOM 661 C C . PHE A 1 84 ? 6.157 0.213 -0.428 1.00 91.12 84 PHE A C 1
ATOM 663 O O . PHE A 1 84 ? 7.092 0.881 0.001 1.00 91.12 84 PHE A O 1
ATOM 670 N N . TRP A 1 85 ? 6.344 -0.893 -1.146 1.00 89.94 85 TRP A N 1
ATOM 671 C CA . TRP A 1 85 ? 7.668 -1.383 -1.547 1.00 89.94 85 TRP A CA 1
ATOM 672 C C . TRP A 1 85 ? 7.699 -1.658 -3.040 1.00 89.94 85 TRP A C 1
ATOM 674 O O . TRP A 1 85 ? 6.896 -2.440 -3.551 1.00 89.94 85 TRP A O 1
ATOM 684 N N . MET A 1 86 ? 8.637 -1.030 -3.736 1.00 88.31 86 MET A N 1
ATOM 685 C CA . MET A 1 86 ? 8.811 -1.144 -5.180 1.00 88.31 86 MET A CA 1
ATOM 686 C C . MET A 1 86 ? 9.845 -2.214 -5.514 1.00 88.31 86 MET A C 1
ATOM 688 O O . MET A 1 86 ? 10.947 -2.205 -4.965 1.00 88.31 86 MET A O 1
ATOM 692 N N . TYR A 1 87 ? 9.500 -3.103 -6.445 1.00 86.56 87 TYR A N 1
ATOM 693 C CA . TYR A 1 87 ? 10.367 -4.197 -6.871 1.00 86.56 87 TYR A CA 1
ATOM 694 C C . TYR A 1 87 ? 10.565 -4.243 -8.391 1.00 86.56 87 TYR A C 1
ATOM 696 O O . TYR A 1 87 ? 9.611 -4.106 -9.172 1.00 86.56 87 TYR A O 1
ATOM 704 N N . ASP A 1 88 ? 11.792 -4.567 -8.795 1.00 83.94 88 ASP A N 1
ATOM 705 C CA . ASP A 1 88 ? 12.116 -5.125 -10.111 1.00 83.94 88 ASP A CA 1
ATOM 706 C C . ASP A 1 88 ? 12.450 -6.616 -9.943 1.00 83.94 88 ASP A C 1
ATOM 708 O O . ASP A 1 88 ? 13.432 -6.990 -9.300 1.00 83.94 88 ASP A O 1
ATOM 712 N N . GLY A 1 89 ? 11.552 -7.487 -10.410 1.00 82.25 89 GLY A N 1
ATOM 713 C CA . GLY A 1 89 ? 11.563 -8.905 -10.064 1.00 82.25 89 GLY A CA 1
ATOM 714 C C . GLY A 1 89 ? 11.506 -9.121 -8.546 1.00 82.25 89 GLY A C 1
ATOM 715 O O . GLY A 1 89 ? 10.523 -8.766 -7.881 1.00 82.25 89 GLY A O 1
ATOM 716 N N . ASP A 1 90 ? 12.563 -9.716 -7.997 1.00 84.56 90 ASP A N 1
ATOM 717 C CA . ASP A 1 90 ? 12.735 -9.979 -6.562 1.00 84.56 90 ASP A CA 1
ATOM 718 C C . ASP A 1 90 ? 13.618 -8.943 -5.848 1.00 84.56 90 ASP A C 1
ATOM 720 O O . ASP A 1 90 ? 13.762 -8.994 -4.626 1.00 84.56 90 ASP A O 1
ATOM 724 N N . VAL A 1 91 ? 14.169 -7.969 -6.577 1.00 82.56 91 VAL A N 1
ATOM 725 C CA . VAL A 1 91 ? 15.027 -6.923 -6.012 1.00 82.56 91 VAL A CA 1
ATOM 726 C C . VAL A 1 91 ? 14.162 -5.790 -5.469 1.00 82.56 91 VAL A C 1
ATOM 728 O O . VAL A 1 91 ? 13.384 -5.188 -6.209 1.00 82.56 91 VAL A O 1
ATOM 731 N N . LEU A 1 92 ? 14.294 -5.499 -4.171 1.00 84.25 92 LEU A N 1
ATOM 732 C CA . LEU A 1 92 ? 13.704 -4.311 -3.552 1.00 84.25 92 LEU A CA 1
ATOM 733 C C . LEU A 1 92 ? 14.495 -3.076 -3.990 1.00 84.25 92 LEU A C 1
ATOM 735 O O . LEU A 1 92 ? 15.700 -3.008 -3.760 1.00 84.25 92 LEU A O 1
ATOM 739 N N . LEU A 1 93 ? 13.810 -2.103 -4.585 1.00 82.00 93 LEU A N 1
ATOM 740 C CA . LEU A 1 93 ? 14.427 -0.866 -5.064 1.00 82.00 93 LEU A CA 1
ATOM 741 C C . LEU A 1 93 ? 14.259 0.277 -4.063 1.00 82.00 93 LEU A C 1
ATOM 743 O O . LEU A 1 93 ? 15.224 0.951 -3.723 1.00 82.00 93 LEU A O 1
ATOM 747 N N . THR A 1 94 ? 13.031 0.490 -3.586 1.00 81.69 94 THR A N 1
ATOM 748 C CA . THR A 1 94 ? 12.706 1.558 -2.632 1.00 81.69 94 THR A CA 1
ATOM 749 C C . THR A 1 94 ? 11.447 1.224 -1.832 1.00 81.69 94 THR A C 1
ATOM 751 O O . THR A 1 94 ? 10.658 0.354 -2.222 1.00 81.69 94 THR A O 1
ATOM 754 N N . SER A 1 95 ? 11.257 1.913 -0.709 1.00 80.12 95 SER A N 1
ATOM 755 C CA . SER A 1 95 ? 10.080 1.792 0.147 1.00 80.12 95 SER A CA 1
ATOM 756 C C . SER A 1 95 ? 9.599 3.148 0.641 1.00 80.12 95 SER A C 1
ATOM 758 O O . SER A 1 95 ? 10.417 4.004 0.967 1.00 80.12 95 SER A O 1
ATOM 760 N N . HIS A 1 96 ? 8.286 3.317 0.760 1.00 77.44 96 HIS A N 1
ATOM 761 C CA . HIS A 1 96 ? 7.667 4.564 1.189 1.00 77.44 96 HIS A CA 1
ATOM 762 C C . HIS A 1 96 ? 6.479 4.276 2.122 1.00 77.44 96 HIS A C 1
ATOM 764 O O . HIS A 1 96 ? 5.523 3.632 1.691 1.00 77.44 96 HIS A O 1
ATOM 770 N N . PRO A 1 97 ? 6.518 4.690 3.399 1.00 75.88 97 PRO A N 1
ATOM 771 C CA . PRO A 1 97 ? 5.372 4.592 4.298 1.00 75.88 97 PRO A CA 1
ATOM 772 C C . PRO A 1 97 ? 4.481 5.845 4.229 1.00 75.88 97 PRO A C 1
ATOM 774 O O . PRO A 1 97 ? 4.964 6.968 4.115 1.00 75.88 97 PRO A O 1
ATOM 777 N N . THR A 1 98 ? 3.168 5.669 4.360 1.00 76.56 98 THR A N 1
ATOM 778 C CA . THR A 1 98 ? 2.154 6.733 4.353 1.00 76.56 98 THR A CA 1
ATOM 779 C C . THR A 1 98 ? 1.043 6.421 5.358 1.00 76.56 98 THR A C 1
ATOM 781 O O . THR A 1 98 ? 0.370 5.399 5.266 1.00 76.56 98 THR A O 1
ATOM 784 N N . VAL A 1 99 ? 0.788 7.322 6.311 1.00 74.31 99 VAL A N 1
ATOM 785 C CA . VAL A 1 99 ? -0.329 7.184 7.266 1.00 74.31 99 VAL A CA 1
ATOM 786 C C . VAL A 1 99 ? -1.582 7.855 6.712 1.00 74.31 99 VAL A C 1
ATOM 788 O O . VAL A 1 99 ? -1.567 9.038 6.377 1.00 74.31 99 VAL A O 1
ATOM 791 N N . VAL A 1 100 ? -2.695 7.123 6.685 1.00 75.00 100 VAL A N 1
ATOM 792 C CA . VAL A 1 100 ? -3.986 7.588 6.172 1.00 75.00 100 VAL A CA 1
ATOM 793 C C . VAL A 1 100 ? -5.026 7.540 7.289 1.00 75.00 100 VAL A C 1
ATOM 795 O O . VAL A 1 100 ? -5.315 6.496 7.875 1.00 75.00 100 VAL A O 1
ATOM 798 N N . LYS A 1 101 ? -5.629 8.690 7.598 1.00 73.38 101 LYS A N 1
ATOM 799 C CA . LYS A 1 101 ? -6.778 8.750 8.514 1.00 73.38 101 LYS A CA 1
ATOM 800 C C . LYS A 1 101 ? -8.040 8.335 7.761 1.00 73.38 101 LYS A C 1
ATOM 802 O O . LYS A 1 101 ? -8.199 8.725 6.612 1.00 73.38 101 LYS A O 1
ATOM 807 N N . ILE A 1 102 ? -8.943 7.605 8.416 1.00 69.44 102 ILE A N 1
ATOM 808 C CA . ILE A 1 102 ? -10.286 7.297 7.906 1.00 69.44 102 ILE A CA 1
ATOM 809 C C . ILE A 1 102 ? -11.294 8.176 8.664 1.00 69.44 102 ILE A C 1
ATOM 811 O O . ILE A 1 102 ? -11.864 7.782 9.678 1.00 69.44 102 ILE A O 1
ATOM 815 N N . ASN A 1 103 ? -11.520 9.397 8.189 1.00 56.97 103 ASN A N 1
ATOM 816 C CA . ASN A 1 103 ? -12.730 10.155 8.482 1.00 56.97 103 ASN A CA 1
ATOM 817 C C . ASN A 1 103 ? -13.852 9.657 7.560 1.00 56.97 103 ASN A C 1
ATOM 819 O O . ASN A 1 103 ? -13.733 9.682 6.338 1.00 56.97 103 ASN A O 1
ATOM 823 N N . LYS A 1 104 ? -14.969 9.228 8.148 1.00 52.69 104 LYS A N 1
ATOM 824 C CA . LYS A 1 104 ? -16.169 8.829 7.396 1.00 52.69 104 LYS A CA 1
ATOM 825 C C . LYS A 1 104 ? -16.811 9.981 6.611 1.00 52.69 104 LYS A C 1
ATOM 827 O O . LYS A 1 104 ? -17.617 9.718 5.727 1.00 52.69 104 LYS A O 1
ATOM 832 N N . ASP A 1 105 ? -16.390 11.214 6.875 1.00 43.03 105 ASP A N 1
ATOM 833 C CA . ASP A 1 105 ? -16.849 12.416 6.195 1.00 43.03 105 ASP A CA 1
ATOM 834 C C . ASP A 1 105 ? -15.679 13.021 5.405 1.00 43.03 105 ASP A C 1
ATOM 836 O O . ASP A 1 105 ? -14.740 13.551 5.994 1.00 43.03 105 ASP A O 1
ATOM 840 N N . ASN A 1 106 ? -15.725 12.864 4.076 1.00 44.22 106 ASN A N 1
ATOM 841 C CA . ASN A 1 106 ? -14.875 13.486 3.048 1.00 44.22 106 ASN A CA 1
ATOM 842 C C . ASN A 1 106 ? -13.397 13.726 3.408 1.00 44.22 106 ASN A C 1
ATOM 844 O O . ASN A 1 106 ? -13.034 14.737 4.008 1.00 44.22 106 ASN A O 1
ATOM 848 N N . ILE A 1 107 ? -12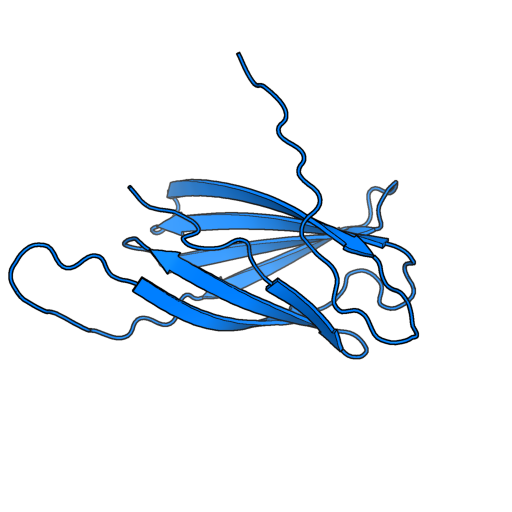.510 12.859 2.914 1.00 43.03 107 ILE A N 1
ATOM 849 C CA . ILE A 1 107 ? -11.063 13.018 3.089 1.00 43.03 107 ILE A CA 1
ATOM 850 C C . ILE A 1 107 ? -10.396 13.304 1.755 1.00 43.03 107 ILE A C 1
ATOM 852 O O . ILE A 1 107 ? -10.124 12.411 0.956 1.00 43.03 107 ILE A O 1
ATOM 856 N N . SER A 1 108 ? -10.044 14.566 1.573 1.00 43.84 108 SER A N 1
ATOM 857 C CA . SER A 1 108 ? -8.788 14.939 0.935 1.00 43.84 108 SER A CA 1
ATOM 858 C C . SER A 1 108 ? -7.801 15.254 2.056 1.00 43.84 108 SER A C 1
ATOM 860 O O . SER A 1 108 ? -8.034 16.229 2.764 1.00 43.84 108 SER A O 1
ATOM 862 N N . HIS A 1 109 ? -6.725 14.487 2.252 1.00 47.91 109 HIS A N 1
ATOM 863 C CA . HIS A 1 109 ? -5.658 14.926 3.156 1.00 47.91 109 HIS A CA 1
ATOM 864 C C . HIS A 1 109 ? -4.251 14.539 2.693 1.00 47.91 109 HIS A C 1
ATOM 866 O O . HIS A 1 109 ? -3.980 13.399 2.332 1.00 47.91 109 HIS A O 1
ATOM 872 N N . HIS A 1 110 ? -3.411 15.574 2.764 1.00 40.03 110 HIS A N 1
ATOM 873 C CA . HIS A 1 110 ? -1.960 15.655 2.650 1.00 40.03 110 HIS A CA 1
ATOM 874 C C . HIS A 1 110 ? -1.196 14.538 3.376 1.00 40.03 110 HIS A C 1
ATOM 876 O O . HIS A 1 110 ? -1.484 14.247 4.541 1.00 40.03 110 HIS A O 1
ATOM 882 N N . SER A 1 111 ? -0.153 14.035 2.707 1.00 40.34 111 SER A N 1
ATOM 883 C CA . SER A 1 111 ? 0.947 13.256 3.280 1.00 40.34 111 SER A CA 1
ATOM 884 C C . SER A 1 111 ? 1.555 13.992 4.477 1.00 40.34 111 SER A C 1
ATOM 886 O O . SER A 1 111 ? 2.048 15.114 4.351 1.00 40.34 111 SER A O 1
ATOM 888 N N . ALA A 1 112 ? 1.512 13.375 5.657 1.00 34.44 112 ALA A N 1
ATOM 889 C CA . ALA A 1 112 ? 2.279 13.832 6.808 1.00 34.44 112 ALA A CA 1
ATOM 890 C C . ALA A 1 112 ? 3.657 13.163 6.768 1.00 34.44 112 ALA A C 1
ATOM 892 O O . ALA A 1 112 ? 3.764 11.943 6.878 1.00 34.44 112 ALA A O 1
ATOM 893 N N . TYR A 1 113 ? 4.691 13.982 6.591 1.00 34.78 113 TYR A N 1
ATOM 894 C CA . TYR A 1 113 ? 6.096 13.594 6.605 1.00 34.78 113 TYR A CA 1
ATOM 895 C C . TYR A 1 113 ? 6.463 12.816 7.877 1.00 34.78 113 TYR A C 1
ATOM 897 O O . TYR A 1 113 ? 6.359 13.348 8.9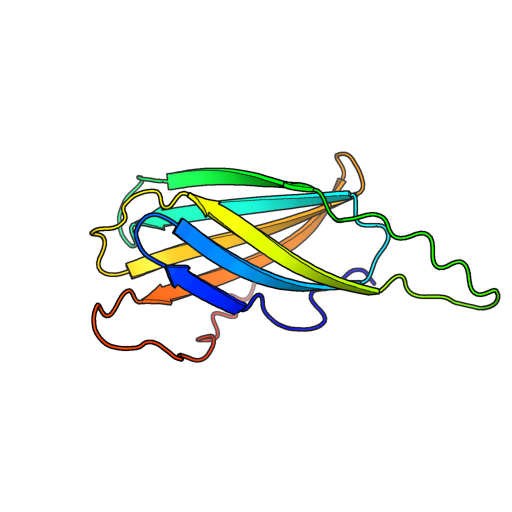81 1.00 34.78 113 TYR A O 1
ATOM 905 N N . PHE A 1 114 ? 6.986 11.601 7.711 1.00 33.22 114 PHE A N 1
ATOM 906 C CA . PHE A 1 114 ? 7.886 10.975 8.679 1.00 33.22 114 PHE A CA 1
ATOM 907 C C . PHE A 1 114 ? 9.198 10.641 7.970 1.00 33.22 114 PHE A C 1
ATOM 909 O O . PHE A 1 114 ? 9.404 9.539 7.469 1.00 33.22 114 PHE A O 1
ATOM 916 N N . TRP A 1 115 ? 10.095 11.626 7.927 1.00 31.56 115 TRP A N 1
ATOM 917 C CA . TRP A 1 115 ? 11.519 11.357 7.774 1.00 31.56 115 TRP A CA 1
ATOM 918 C C . TRP A 1 115 ? 12.008 10.758 9.091 1.00 31.56 115 TRP A C 1
ATOM 920 O O . TRP A 1 115 ? 12.207 11.486 10.061 1.00 31.56 115 TRP A O 1
ATOM 930 N N . ASN A 1 116 ? 12.194 9.441 9.137 1.00 32.88 116 ASN A N 1
ATOM 931 C CA . ASN A 1 116 ? 13.085 8.855 10.128 1.00 32.88 116 ASN A CA 1
ATOM 932 C C . ASN A 1 116 ? 14.466 8.718 9.496 1.00 32.88 116 ASN A C 1
ATOM 934 O O . ASN A 1 116 ? 14.684 7.899 8.607 1.00 32.88 116 ASN A O 1
ATOM 938 N N . ASN A 1 117 ? 15.369 9.573 9.981 1.00 38.28 117 ASN A N 1
ATOM 939 C CA . ASN A 1 117 ? 16.812 9.413 9.895 1.00 38.28 117 ASN A CA 1
ATOM 940 C C . ASN A 1 117 ? 17.199 7.950 10.124 1.00 38.28 117 ASN A C 1
ATOM 942 O O . ASN A 1 117 ? 16.908 7.396 11.187 1.00 38.28 117 ASN A O 1
ATOM 946 N N . ILE A 1 118 ? 17.916 7.367 9.170 1.00 35.94 118 ILE A N 1
ATOM 947 C CA . ILE A 1 118 ? 18.761 6.208 9.427 1.00 35.94 118 ILE A CA 1
ATOM 948 C C . ILE A 1 118 ? 20.163 6.563 8.925 1.00 35.94 118 ILE A C 1
ATOM 950 O O . ILE A 1 118 ? 20.401 6.581 7.720 1.00 35.94 118 ILE A O 1
ATOM 954 N N . CYS A 1 119 ? 21.017 6.821 9.923 1.00 32.97 119 CYS A N 1
ATOM 955 C CA . CYS A 1 119 ? 22.478 6.967 9.941 1.00 32.97 119 CYS A CA 1
ATOM 956 C C . CYS A 1 119 ? 23.102 8.206 9.284 1.00 32.97 119 CYS A C 1
ATOM 958 O O . CYS A 1 119 ? 23.178 8.280 8.042 1.00 32.97 119 CYS A O 1
#

Mean predicted aligned error: 9.71 Å

Sequence (119 aa):
IDDFNQDPEVKIKGDKAEIKFHISGPLTRIKVENCVEGTETCVTETVKVPQKTRITRETVRTVYDFMATVALVDSKAKRLLFSFWMYDGDVLLTSHPTVVKINKDNISHHSAYFWNNIC